Protein AF-A0A6G1EZ52-F1 (afdb_monomer_lite)

Sequence (114 aa):
MASTGAGGFVRSMQFLATTEGSSLSCTGRSFAIKFSLLPSPRAFGSDTPLVVTWDKNYTVHDMPEFLTTVSLPAYEVKLYKTRALPVAMNFKAPMVLATCINGASVPMTDKLVY

Structure (mmCIF, N/CA/C/O backbone):
data_AF-A0A6G1EZ52-F1
#
_entry.id   AF-A0A6G1EZ52-F1
#
loop_
_atom_site.group_PDB
_atom_site.id
_atom_site.type_symbol
_atom_site.label_atom_id
_atom_site.label_alt_id
_atom_site.label_comp_id
_atom_site.label_asym_id
_atom_site.label_entity_id
_atom_site.label_seq_id
_atom_site.pdbx_PDB_ins_code
_atom_site.Cartn_x
_atom_site.Cartn_y
_atom_site.Cartn_z
_atom_site.occupancy
_atom_site.B_iso_or_equiv
_atom_site.auth_seq_id
_atom_site.auth_comp_id
_atom_site.auth_asym_id
_atom_site.auth_atom_id
_atom_site.pdbx_PDB_model_num
ATOM 1 N N . MET A 1 1 ? 9.912 11.170 -6.343 1.00 37.84 1 MET A N 1
ATOM 2 C CA . MET A 1 1 ? 8.832 11.198 -5.335 1.00 37.84 1 MET A CA 1
ATOM 3 C C . MET A 1 1 ? 7.520 11.399 -6.059 1.00 37.84 1 MET A C 1
ATOM 5 O O . MET A 1 1 ? 7.384 12.399 -6.750 1.00 37.84 1 MET A O 1
ATOM 9 N N . ALA A 1 2 ? 6.600 10.440 -5.973 1.00 41.66 2 ALA A N 1
ATOM 10 C CA . ALA A 1 2 ? 5.238 10.659 -6.440 1.00 41.66 2 ALA A CA 1
ATOM 11 C C . ALA A 1 2 ? 4.509 11.449 -5.347 1.00 41.66 2 ALA A C 1
ATOM 13 O O . ALA A 1 2 ? 4.342 10.950 -4.238 1.00 41.66 2 ALA A O 1
ATOM 14 N N . SER A 1 3 ? 4.146 12.698 -5.641 1.00 39.66 3 SER A N 1
ATOM 15 C CA . SER A 1 3 ? 3.284 13.491 -4.768 1.00 39.66 3 SER A CA 1
ATOM 16 C C . SER A 1 3 ? 1.890 12.871 -4.802 1.00 39.66 3 SER A C 1
ATOM 18 O O . SER A 1 3 ? 1.178 12.964 -5.803 1.00 39.66 3 SER A O 1
ATOM 20 N N . THR A 1 4 ? 1.513 12.170 -3.738 1.00 51.28 4 THR A N 1
ATOM 21 C CA . THR A 1 4 ? 0.119 11.793 -3.523 1.00 51.28 4 THR A CA 1
ATOM 22 C C . THR A 1 4 ? -0.592 13.060 -3.062 1.00 51.28 4 THR A C 1
ATOM 24 O O . THR A 1 4 ? -0.304 13.537 -1.967 1.00 51.28 4 THR A O 1
ATOM 27 N N . GLY A 1 5 ? -1.440 13.655 -3.907 1.00 52.81 5 GLY A N 1
ATOM 28 C CA . GLY A 1 5 ? -2.155 14.900 -3.593 1.00 52.81 5 GLY A CA 1
ATOM 29 C C . GLY A 1 5 ? -3.030 14.816 -2.330 1.00 52.81 5 GLY A C 1
ATOM 30 O O . GLY A 1 5 ? -3.002 13.830 -1.595 1.00 52.81 5 GLY A O 1
ATOM 31 N N . ALA A 1 6 ? -3.847 15.844 -2.082 1.00 48.03 6 ALA A N 1
ATOM 32 C CA . ALA A 1 6 ? -4.720 15.916 -0.906 1.00 48.03 6 ALA A CA 1
ATOM 33 C C . ALA A 1 6 ? -5.567 14.630 -0.739 1.00 48.03 6 ALA A C 1
ATOM 35 O O . ALA A 1 6 ? -6.471 14.351 -1.539 1.00 48.03 6 ALA A O 1
ATOM 36 N N . GLY A 1 7 ? -5.217 13.825 0.272 1.00 55.69 7 GLY A N 1
ATOM 37 C CA . GLY A 1 7 ? -5.826 12.523 0.577 1.00 55.69 7 GLY A CA 1
ATOM 38 C C . GLY A 1 7 ? -4.874 11.317 0.576 1.00 55.69 7 GLY A C 1
ATOM 39 O O . GLY A 1 7 ? -5.274 10.245 1.027 1.00 55.69 7 GLY A O 1
ATOM 40 N N . GLY A 1 8 ? -3.628 11.460 0.111 1.00 74.06 8 GLY A N 1
ATOM 41 C CA . GLY A 1 8 ? -2.606 10.421 0.278 1.00 74.06 8 GLY A CA 1
ATOM 42 C C . GLY A 1 8 ? -2.961 9.051 -0.311 1.00 74.06 8 GLY A C 1
ATOM 43 O O . GLY A 1 8 ? -3.704 8.932 -1.289 1.00 74.06 8 GLY A O 1
ATOM 44 N N . PHE A 1 9 ? -2.436 7.994 0.316 1.00 75.12 9 PHE A N 1
ATOM 45 C CA . PHE A 1 9 ? -2.787 6.613 -0.025 1.00 75.12 9 PHE A CA 1
ATOM 46 C C . PHE A 1 9 ? -4.234 6.270 0.374 1.00 75.12 9 PHE A C 1
ATOM 48 O O . PHE A 1 9 ? -4.872 5.477 -0.313 1.00 75.12 9 PHE A O 1
ATOM 55 N N . VAL A 1 10 ? -4.794 6.909 1.414 1.00 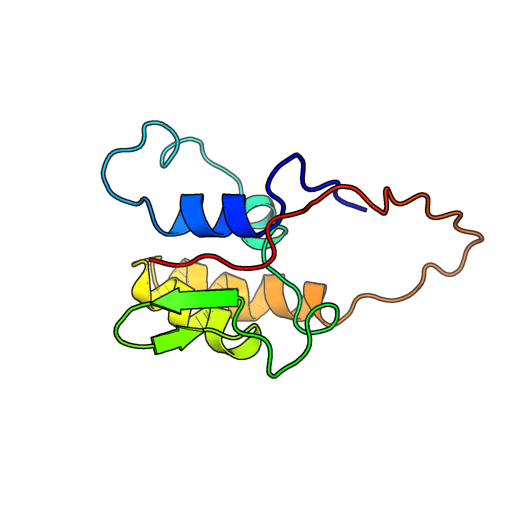81.75 10 VAL A N 1
ATOM 56 C CA . VAL A 1 10 ? -6.170 6.666 1.894 1.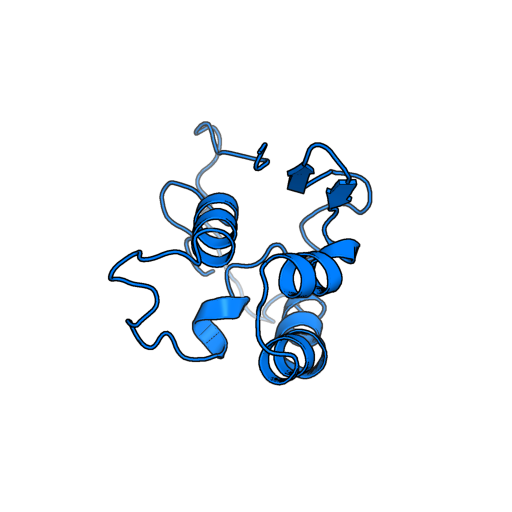00 81.75 10 VAL A CA 1
ATOM 57 C C . VAL A 1 10 ? -7.200 6.922 0.796 1.00 81.75 10 VAL A C 1
ATOM 59 O O . VAL A 1 10 ? -8.074 6.091 0.562 1.00 81.75 10 VAL A O 1
ATOM 62 N N . ARG A 1 11 ? -7.052 8.011 0.035 1.00 77.69 11 ARG A N 1
ATOM 63 C CA . ARG A 1 11 ? -7.924 8.301 -1.116 1.00 77.69 11 ARG A CA 1
ATOM 64 C C . ARG A 1 11 ? -7.821 7.246 -2.221 1.00 77.69 11 ARG A C 1
ATOM 66 O O . ARG A 1 11 ? -8.797 6.976 -2.914 1.00 77.69 11 ARG A O 1
ATOM 73 N N . SER A 1 12 ? -6.646 6.641 -2.383 1.00 76.44 12 SER A N 1
ATOM 74 C CA . SER A 1 12 ? -6.443 5.546 -3.340 1.00 76.44 12 SER A CA 1
ATOM 75 C C . SER A 1 12 ? -7.097 4.251 -2.851 1.00 76.44 12 SER A C 1
ATOM 77 O O . SER A 1 12 ? -7.718 3.551 -3.642 1.00 76.44 12 SER A O 1
ATOM 79 N N . MET A 1 13 ? -7.033 3.971 -1.547 1.00 80.62 13 MET A N 1
ATOM 80 C CA . MET A 1 13 ? -7.708 2.829 -0.917 1.00 80.62 13 MET A CA 1
ATOM 81 C C . MET A 1 13 ? -9.234 2.955 -0.994 1.00 80.62 13 MET A C 1
ATOM 83 O O . MET A 1 13 ? -9.903 2.001 -1.381 1.00 80.62 13 MET A O 1
ATOM 87 N N . GLN A 1 14 ? -9.778 4.150 -0.737 1.00 81.50 14 GLN A N 1
ATOM 88 C CA . GLN A 1 14 ? -11.202 4.449 -0.940 1.00 81.50 14 GLN A CA 1
ATOM 89 C C . GLN A 1 14 ? -11.642 4.193 -2.382 1.00 81.50 14 GLN A C 1
ATOM 91 O O . GLN A 1 14 ? -12.710 3.636 -2.620 1.00 81.50 14 GLN A O 1
ATOM 96 N N . PHE A 1 15 ? -10.812 4.574 -3.353 1.00 76.19 15 PHE A N 1
ATOM 97 C CA . PHE A 1 15 ? -11.107 4.344 -4.763 1.00 76.19 15 PHE A CA 1
ATOM 98 C C . PHE A 1 15 ? -11.146 2.850 -5.120 1.00 76.19 15 PHE A C 1
ATOM 100 O O . PHE A 1 15 ? -11.977 2.435 -5.917 1.00 76.19 15 PHE A O 1
ATOM 107 N N . LEU A 1 16 ? -10.275 2.034 -4.520 1.00 75.50 16 LEU A N 1
ATOM 108 C CA . LEU A 1 16 ? -10.272 0.581 -4.731 1.00 75.50 16 LEU A CA 1
ATOM 109 C C . LEU A 1 16 ? -11.498 -0.102 -4.108 1.00 75.50 16 LEU A C 1
ATOM 111 O O . LEU A 1 16 ? -12.015 -1.050 -4.688 1.00 75.50 16 LEU A O 1
ATOM 115 N N . ALA A 1 17 ? -11.966 0.394 -2.962 1.00 71.50 17 ALA A N 1
ATOM 116 C CA . ALA A 1 17 ? -13.108 -0.160 -2.237 1.00 71.50 17 ALA A CA 1
ATOM 117 C C . ALA A 1 17 ? -14.484 0.287 -2.771 1.00 71.50 17 ALA A C 1
ATOM 119 O O . ALA A 1 17 ? -15.487 -0.370 -2.515 1.00 71.50 17 ALA A O 1
ATOM 120 N N . THR A 1 18 ? -14.563 1.399 -3.509 1.00 66.75 18 THR A N 1
ATOM 121 C CA . THR A 1 18 ? -15.815 1.931 -4.084 1.00 66.75 18 THR A CA 1
ATOM 122 C C . THR A 1 18 ? -16.074 1.344 -5.473 1.00 66.75 18 THR A C 1
ATOM 124 O O . THR A 1 18 ? -16.102 2.041 -6.489 1.00 66.75 18 THR A O 1
ATOM 127 N N . THR A 1 19 ? -16.231 0.021 -5.525 1.00 54.75 19 THR A N 1
ATOM 128 C CA . THR A 1 19 ? -16.406 -0.754 -6.765 1.00 54.75 19 THR A CA 1
ATOM 129 C C . THR A 1 19 ? -17.861 -0.834 -7.247 1.00 54.75 19 THR A C 1
ATOM 131 O O . THR A 1 19 ? -18.124 -1.460 -8.270 1.00 54.75 19 THR A O 1
ATOM 134 N N . GLU A 1 20 ? -18.809 -0.163 -6.584 1.00 45.78 20 GLU A N 1
ATOM 135 C CA . GLU A 1 20 ? -20.172 -0.002 -7.101 1.00 45.78 20 GLU A CA 1
ATOM 136 C C . GLU A 1 20 ? -20.333 1.363 -7.788 1.00 45.78 20 GLU A C 1
ATOM 138 O O . GLU A 1 20 ? -20.422 2.413 -7.155 1.00 45.78 20 GLU A O 1
ATOM 143 N N . GLY A 1 21 ? -20.339 1.351 -9.123 1.00 46.22 21 GLY A N 1
ATOM 144 C CA . GLY A 1 21 ? -20.955 2.410 -9.931 1.00 46.22 21 GLY A CA 1
ATOM 145 C C . GLY A 1 21 ? -20.258 3.775 -9.999 1.00 46.22 21 GLY A C 1
ATOM 146 O O . GLY A 1 21 ? -20.829 4.698 -10.578 1.00 46.22 21 GLY A O 1
ATOM 147 N N . SER A 1 22 ? -19.036 3.951 -9.485 1.00 37.84 22 SER A N 1
ATOM 148 C CA . SER A 1 22 ? -18.307 5.207 -9.701 1.00 37.84 22 SER A CA 1
ATOM 149 C C . SER A 1 22 ? -17.763 5.266 -11.139 1.00 37.84 22 SER A C 1
ATOM 151 O O . SER A 1 22 ? -17.004 4.403 -11.590 1.00 37.84 22 SER A O 1
ATOM 153 N N . SER A 1 23 ? -18.151 6.305 -11.882 1.00 35.16 23 SER A N 1
ATOM 154 C CA . SER A 1 23 ? -17.844 6.548 -13.306 1.00 35.16 23 SER 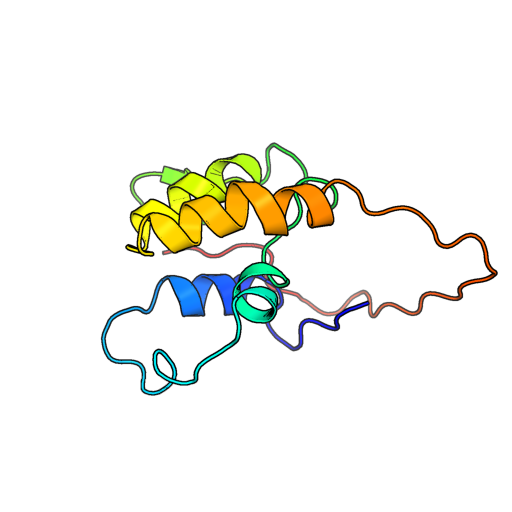A CA 1
ATOM 155 C C . SER A 1 23 ? -16.346 6.69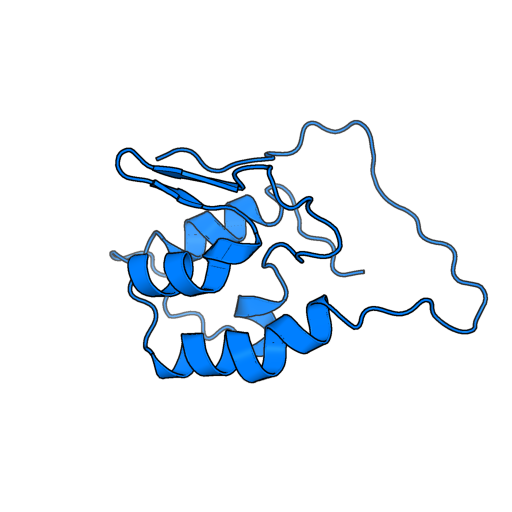1 -13.648 1.00 35.16 23 SER A C 1
ATOM 157 O O . SER A 1 23 ? -15.991 6.920 -14.802 1.00 35.16 23 SER A O 1
ATOM 159 N N . LEU A 1 24 ? -15.450 6.507 -12.671 1.00 41.62 24 LEU A N 1
ATOM 160 C CA . LEU A 1 24 ? -13.995 6.447 -12.842 1.00 41.62 24 LEU A CA 1
ATOM 161 C C . LEU A 1 24 ? -13.391 5.043 -12.690 1.00 41.62 24 LEU A C 1
ATOM 163 O O . LEU A 1 24 ? -12.226 4.876 -13.050 1.00 41.62 24 LEU A O 1
ATOM 167 N N . SER A 1 25 ? -14.145 4.026 -12.253 1.00 43.09 25 SER A N 1
ATOM 168 C CA . SER A 1 25 ? -13.703 2.613 -12.279 1.00 43.09 25 SER A CA 1
ATOM 169 C C . SER A 1 25 ? -13.283 2.149 -13.687 1.00 43.09 25 SER A C 1
ATOM 171 O O . SER A 1 25 ? -12.463 1.243 -13.833 1.00 43.09 25 SER A O 1
ATOM 173 N N . CYS A 1 26 ? -13.775 2.845 -14.721 1.00 41.62 26 CYS A N 1
ATOM 174 C CA . CYS A 1 26 ? -13.450 2.656 -16.134 1.00 41.62 26 CYS A CA 1
ATOM 175 C C . CYS A 1 26 ? -12.382 3.618 -16.694 1.00 41.62 26 CYS A C 1
ATOM 177 O O . CYS A 1 26 ? -12.027 3.516 -17.867 1.00 41.62 26 CYS A O 1
ATOM 179 N N . THR A 1 27 ? -11.827 4.553 -15.911 1.00 45.03 27 THR A N 1
ATOM 180 C CA . THR A 1 27 ? -10.631 5.271 -16.377 1.00 45.03 27 THR A CA 1
ATOM 181 C C . THR A 1 27 ? -9.460 4.314 -16.240 1.00 45.03 27 THR A C 1
ATOM 183 O O . THR A 1 27 ? -8.950 4.118 -15.139 1.00 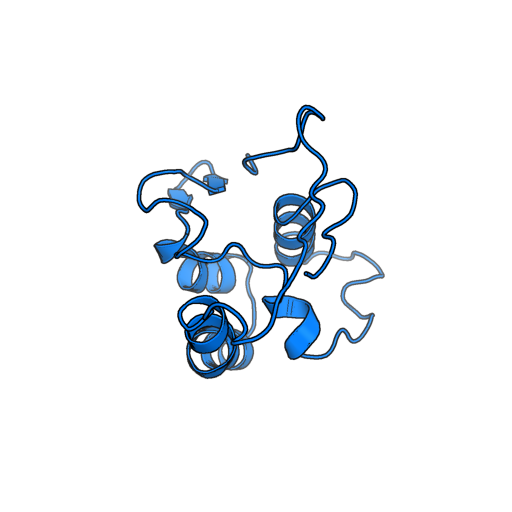45.03 27 THR A O 1
ATOM 186 N N . GLY A 1 28 ? -9.077 3.689 -17.356 1.00 47.28 28 GLY A N 1
ATOM 187 C CA . GLY A 1 28 ? -7.964 2.753 -17.487 1.00 47.28 28 GLY A CA 1
ATOM 188 C C . GLY A 1 28 ? -6.654 3.310 -16.934 1.00 47.28 28 GLY A C 1
ATOM 189 O O . GLY A 1 28 ? -5.787 3.773 -17.666 1.00 47.28 28 GLY A O 1
ATOM 190 N N . ARG A 1 29 ? -6.489 3.263 -15.613 1.00 54.94 29 ARG A N 1
ATOM 191 C CA . ARG A 1 29 ? -5.207 3.483 -14.965 1.00 54.94 29 ARG A CA 1
ATOM 192 C C . ARG A 1 29 ? -4.402 2.218 -15.189 1.00 54.94 29 ARG A C 1
ATOM 194 O O . ARG A 1 29 ? -4.785 1.142 -14.728 1.00 54.94 29 ARG A O 1
ATOM 201 N N . SER A 1 30 ? -3.295 2.358 -15.913 1.00 62.44 30 SER A N 1
ATOM 202 C CA . SER A 1 30 ? -2.327 1.286 -16.118 1.00 62.44 30 SER A CA 1
ATOM 203 C C . SER A 1 30 ? -1.975 0.628 -14.785 1.00 62.44 30 SER A C 1
ATOM 205 O O . SER A 1 30 ? -1.895 1.308 -13.761 1.00 62.44 30 SER A O 1
ATOM 207 N N . PHE A 1 31 ? -1.709 -0.680 -14.811 1.00 64.50 31 PHE A N 1
ATOM 208 C CA . PHE A 1 31 ? -1.278 -1.475 -13.653 1.00 64.50 31 PHE A CA 1
ATOM 209 C C . PHE A 1 31 ? -0.286 -0.730 -12.735 1.00 64.50 31 PHE A C 1
ATOM 211 O O . PHE A 1 31 ? -0.443 -0.724 -11.516 1.00 64.50 31 PHE A O 1
ATOM 218 N N . ALA A 1 32 ? 0.694 -0.040 -13.330 1.00 63.56 32 ALA A N 1
ATOM 219 C CA . ALA A 1 32 ? 1.700 0.734 -12.609 1.00 63.56 32 ALA A CA 1
ATOM 220 C C . ALA A 1 32 ? 1.103 1.833 -11.709 1.00 63.56 32 ALA A C 1
ATOM 222 O O . ALA A 1 32 ? 1.545 1.989 -10.578 1.00 63.56 32 ALA A O 1
ATOM 223 N N . ILE A 1 33 ? 0.081 2.554 -12.179 1.00 68.12 33 ILE A N 1
ATOM 224 C CA . ILE A 1 33 ? -0.532 3.681 -11.461 1.00 68.12 33 ILE A CA 1
ATOM 225 C C . ILE A 1 33 ? -1.442 3.188 -10.329 1.00 68.12 33 ILE A C 1
ATOM 227 O O . ILE A 1 33 ? -1.507 3.824 -9.278 1.00 68.12 33 ILE A O 1
ATOM 231 N N . LYS A 1 34 ? -2.140 2.056 -10.523 1.00 75.31 34 LYS A N 1
ATOM 232 C CA . LYS A 1 34 ? -3.047 1.492 -9.505 1.00 75.31 34 LYS A CA 1
ATOM 233 C C . LYS A 1 34 ? -2.305 1.162 -8.210 1.00 75.31 34 LYS A C 1
ATOM 235 O O . LYS A 1 34 ? -2.781 1.483 -7.128 1.00 75.31 34 LYS A O 1
ATOM 240 N N . PHE A 1 35 ? -1.127 0.553 -8.329 1.00 80.62 35 PHE A N 1
ATOM 241 C CA . PHE A 1 35 ? -0.388 0.046 -7.174 1.00 80.62 35 PHE A CA 1
ATOM 242 C C . PHE A 1 35 ? 0.737 0.963 -6.691 1.00 80.62 35 PHE A C 1
ATOM 244 O O . PHE A 1 35 ? 1.178 0.808 -5.556 1.00 80.62 35 PHE A O 1
ATOM 251 N N . SER A 1 36 ? 1.175 1.948 -7.485 1.00 76.00 36 SER A N 1
ATOM 252 C CA . SER A 1 36 ? 2.198 2.915 -7.052 1.00 76.00 36 SER A CA 1
ATOM 253 C C . SER A 1 36 ? 1.755 3.808 -5.891 1.00 76.00 36 SER A C 1
ATOM 255 O O . SER A 1 36 ? 2.594 4.446 -5.266 1.00 76.00 36 SER A O 1
ATOM 257 N N . LEU A 1 37 ? 0.445 3.901 -5.646 1.00 80.44 37 LEU A N 1
ATOM 258 C CA . LEU A 1 37 ? -0.149 4.747 -4.608 1.00 80.44 37 LEU A CA 1
ATOM 259 C C . LEU A 1 37 ? -0.487 3.977 -3.324 1.00 80.44 37 LEU A C 1
ATOM 261 O O . LEU A 1 37 ? -0.990 4.578 -2.377 1.00 80.44 37 LEU A O 1
ATOM 265 N N . LEU A 1 38 ? -0.244 2.662 -3.293 1.00 86.00 38 LEU A N 1
ATOM 266 C CA . LEU A 1 38 ? -0.456 1.856 -2.097 1.00 86.00 38 LEU A CA 1
ATOM 267 C C . LEU A 1 38 ? 0.640 2.112 -1.052 1.00 86.00 38 LEU A C 1
ATOM 269 O O . LEU A 1 38 ? 1.784 2.400 -1.417 1.00 86.00 38 LEU A O 1
ATOM 273 N N . PRO A 1 39 ? 0.309 1.985 0.245 1.00 86.44 39 PRO A N 1
ATOM 274 C CA . PRO A 1 39 ? 1.279 2.146 1.318 1.00 86.44 39 PRO A CA 1
ATOM 275 C C . PRO A 1 39 ? 2.396 1.104 1.184 1.00 86.44 39 PRO A C 1
ATOM 277 O O . PRO A 1 39 ? 2.144 -0.076 0.928 1.00 86.44 39 PRO A O 1
ATOM 280 N N . SER A 1 40 ? 3.648 1.541 1.338 1.00 85.00 40 SER A N 1
ATOM 281 C CA . SER A 1 40 ? 4.797 0.637 1.302 1.00 85.00 40 SER A CA 1
ATOM 282 C C . SER A 1 40 ? 5.086 0.082 2.704 1.00 85.00 40 SER A C 1
ATOM 284 O O . SER A 1 40 ? 5.186 0.866 3.651 1.00 85.00 40 SER A O 1
ATOM 286 N N . PRO A 1 41 ? 5.320 -1.235 2.865 1.00 87.00 41 PRO A N 1
ATOM 287 C CA . PRO A 1 41 ? 5.649 -1.809 4.177 1.00 87.00 41 PRO A CA 1
ATOM 288 C C . PRO A 1 41 ? 6.962 -1.298 4.778 1.00 87.00 41 PRO A C 1
ATOM 290 O O . PRO A 1 41 ? 7.252 -1.530 5.942 1.00 87.00 41 PRO A O 1
ATOM 293 N N . ARG A 1 42 ? 7.798 -0.634 3.974 1.00 84.62 42 ARG A N 1
ATOM 294 C CA . ARG A 1 42 ? 9.047 -0.030 4.438 1.00 84.62 42 ARG A CA 1
ATOM 295 C C . ARG A 1 42 ? 8.850 1.371 5.021 1.00 84.62 42 ARG A C 1
ATOM 297 O O . ARG A 1 42 ? 9.658 1.787 5.842 1.00 84.62 42 ARG A O 1
ATOM 304 N N . ALA A 1 43 ? 7.835 2.107 4.562 1.00 83.50 43 ALA A N 1
ATOM 305 C CA . ALA A 1 43 ? 7.521 3.442 5.074 1.00 83.50 43 ALA A CA 1
ATOM 306 C C . ALA A 1 43 ? 6.486 3.398 6.206 1.00 83.50 43 ALA A C 1
ATOM 308 O O . ALA A 1 43 ? 6.539 4.229 7.107 1.00 83.50 43 ALA A O 1
ATOM 309 N N . PHE A 1 44 ? 5.564 2.437 6.160 1.00 82.94 44 PHE A N 1
ATOM 310 C CA . PHE A 1 44 ? 4.534 2.230 7.173 1.00 82.94 44 PHE A CA 1
ATOM 311 C C . PHE A 1 44 ? 4.940 1.063 8.078 1.00 82.94 44 PHE A C 1
ATOM 313 O O . PHE A 1 44 ? 5.310 0.007 7.575 1.00 82.94 44 PHE A O 1
ATOM 320 N N . GLY A 1 45 ? 4.901 1.263 9.399 1.00 77.75 45 GLY A N 1
ATOM 321 C CA . GLY A 1 45 ? 5.244 0.227 10.380 1.00 77.75 45 GLY A CA 1
ATOM 322 C C . GLY A 1 45 ? 4.293 -0.976 10.340 1.00 77.75 45 GLY A C 1
ATOM 323 O O . GLY A 1 45 ? 3.179 -0.874 9.824 1.00 77.75 45 GLY A O 1
ATOM 324 N N . SER A 1 46 ? 4.722 -2.107 10.908 1.00 77.94 46 SER A N 1
ATOM 325 C CA . SER A 1 46 ? 3.979 -3.377 10.863 1.00 77.94 46 SER A CA 1
ATOM 326 C C . SER A 1 46 ? 2.634 -3.334 11.589 1.00 77.94 46 SER A C 1
ATOM 328 O O . SER A 1 46 ? 1.684 -3.972 11.145 1.00 77.94 46 SER A O 1
ATOM 330 N N . ASP A 1 47 ? 2.538 -2.555 12.667 1.00 82.62 47 ASP A N 1
ATOM 331 C CA . ASP A 1 47 ? 1.440 -2.692 13.635 1.00 82.62 47 ASP A CA 1
ATOM 332 C C . ASP A 1 47 ? 0.349 -1.624 13.467 1.00 82.62 47 ASP A C 1
ATOM 334 O O . ASP A 1 47 ? -0.654 -1.627 14.178 1.00 82.62 47 ASP A O 1
ATOM 338 N N . THR A 1 48 ? 0.533 -0.677 12.540 1.00 86.75 48 THR A N 1
ATOM 339 C CA . THR A 1 48 ? -0.420 0.424 12.346 1.00 86.75 48 THR A CA 1
ATOM 340 C C . THR A 1 48 ? -1.533 0.004 11.381 1.00 86.75 48 THR A C 1
ATOM 342 O O . THR A 1 48 ? -1.245 -0.277 10.213 1.00 86.75 48 THR A O 1
ATOM 345 N N . PRO A 1 49 ? -2.808 -0.026 11.819 1.00 91.06 49 PRO A N 1
ATOM 346 C CA . PRO A 1 49 ? -3.918 -0.349 10.935 1.00 91.06 49 PRO A CA 1
ATOM 347 C C . PRO A 1 49 ? -4.164 0.801 9.954 1.00 91.06 49 PRO A C 1
ATOM 349 O O . PRO A 1 49 ? -4.342 1.952 10.352 1.00 91.06 49 PRO A O 1
ATOM 352 N N . LEU A 1 50 ? -4.181 0.473 8.663 1.00 91.56 50 LEU A N 1
ATOM 353 C CA . LEU A 1 50 ? -4.372 1.428 7.569 1.00 91.56 50 LEU A CA 1
ATOM 354 C C . LEU A 1 50 ? -5.819 1.440 7.073 1.00 91.56 50 LEU A C 1
ATOM 356 O O . LEU A 1 50 ? -6.314 2.480 6.634 1.00 91.56 50 LEU A O 1
ATOM 360 N N . VAL A 1 51 ? -6.499 0.294 7.166 1.00 92.31 51 VAL A N 1
ATOM 361 C CA . VAL A 1 51 ? -7.943 0.179 6.950 1.00 92.31 51 VAL A CA 1
ATOM 362 C C . VAL A 1 51 ? -8.561 -0.541 8.138 1.00 92.31 51 VAL A C 1
ATOM 364 O O . VAL A 1 51 ? -8.155 -1.648 8.474 1.00 92.31 51 VAL A O 1
ATOM 367 N N . VAL A 1 52 ? -9.540 0.087 8.768 1.00 92.81 52 VAL A N 1
ATOM 368 C CA . VAL A 1 52 ? -10.323 -0.454 9.878 1.00 92.81 52 VAL A CA 1
ATOM 369 C C . VAL A 1 52 ? -11.712 -0.739 9.333 1.00 92.81 52 VAL A C 1
ATOM 371 O O . VAL A 1 52 ? -12.359 0.156 8.792 1.00 92.81 52 VAL A O 1
ATOM 374 N N . THR A 1 53 ? -12.141 -1.988 9.443 1.00 91.56 53 THR A N 1
ATOM 375 C CA . THR A 1 53 ? -13.507 -2.417 9.129 1.00 91.56 53 THR A CA 1
ATOM 376 C C . THR A 1 53 ? -14.106 -3.068 10.367 1.00 91.56 53 THR A C 1
ATOM 378 O O . THR A 1 53 ? -13.370 -3.408 11.295 1.00 91.56 53 THR A O 1
ATOM 381 N N . TRP A 1 54 ? -15.422 -3.274 10.374 1.00 90.00 54 TRP A N 1
ATOM 382 C CA . TRP A 1 54 ? -16.098 -3.973 11.468 1.00 90.00 54 TRP A CA 1
ATOM 383 C C . TRP A 1 54 ? -15.497 -5.361 11.755 1.00 90.00 54 TRP A C 1
ATOM 385 O O . TRP A 1 54 ? -15.287 -5.718 12.911 1.00 90.00 54 TRP A O 1
ATOM 395 N N . ASP A 1 55 ? -15.167 -6.114 10.703 1.00 90.06 55 ASP A N 1
ATOM 396 C CA . ASP A 1 55 ? -14.717 -7.503 10.830 1.00 90.06 55 ASP A CA 1
ATOM 397 C C . ASP A 1 55 ? -13.201 -7.636 11.026 1.00 90.06 55 ASP A C 1
ATOM 399 O O . ASP A 1 55 ? -12.728 -8.581 11.661 1.00 90.06 55 ASP A O 1
ATOM 403 N N . LYS A 1 56 ? -12.413 -6.719 10.446 1.00 92.25 56 LYS A N 1
ATOM 404 C CA . LYS A 1 56 ? -10.948 -6.818 10.440 1.00 92.25 56 LYS A CA 1
ATOM 405 C C . LYS A 1 56 ? -10.245 -5.469 10.309 1.00 92.25 56 LYS A C 1
ATOM 407 O O . LYS A 1 56 ? -10.639 -4.597 9.533 1.00 92.25 56 LYS A O 1
ATOM 412 N N . ASN A 1 57 ? -9.107 -5.364 10.989 1.00 94.06 57 ASN A N 1
ATOM 413 C CA . ASN A 1 57 ? -8.140 -4.290 10.798 1.00 94.06 57 ASN A CA 1
ATOM 414 C C . ASN A 1 57 ? -7.031 -4.767 9.859 1.00 94.06 57 ASN A C 1
ATOM 416 O O . ASN A 1 57 ? -6.350 -5.745 10.155 1.00 94.06 57 ASN A O 1
ATOM 420 N N . TYR A 1 58 ? -6.853 -4.073 8.740 1.00 93.38 58 TYR A N 1
ATOM 421 C CA . TYR A 1 58 ? -5.833 -4.365 7.741 1.00 93.38 58 TYR A CA 1
ATOM 422 C C . TYR A 1 58 ? -4.610 -3.479 7.964 1.00 93.38 58 TYR A C 1
ATOM 424 O O . TYR A 1 58 ? -4.678 -2.245 7.890 1.00 93.38 58 TYR A O 1
ATOM 432 N N . THR A 1 59 ? -3.473 -4.120 8.199 1.00 93.00 59 THR A N 1
ATOM 433 C CA . THR A 1 59 ? -2.154 -3.489 8.244 1.00 93.00 59 THR A CA 1
ATOM 434 C C . THR A 1 59 ? -1.532 -3.424 6.851 1.00 93.00 59 THR A C 1
ATOM 436 O O . THR A 1 59 ? -2.072 -3.935 5.866 1.00 93.00 59 THR A O 1
ATOM 439 N N . VAL A 1 60 ? -0.340 -2.833 6.753 1.00 90.56 60 VAL A N 1
ATOM 440 C CA . VAL A 1 60 ? 0.421 -2.793 5.498 1.00 90.56 60 VAL A CA 1
ATOM 441 C C . VAL A 1 60 ? 0.777 -4.189 4.956 1.00 90.56 60 VAL A C 1
ATOM 443 O O . VAL A 1 60 ? 0.953 -4.359 3.748 1.00 90.56 60 VAL A O 1
ATOM 446 N N . HIS A 1 61 ? 0.847 -5.205 5.819 1.00 90.62 61 HIS A N 1
ATOM 447 C CA . HIS A 1 61 ? 1.116 -6.589 5.422 1.00 90.62 61 HIS A CA 1
ATOM 448 C C . HIS A 1 61 ? -0.136 -7.313 4.917 1.00 90.62 61 HIS A C 1
ATOM 450 O O . HIS A 1 61 ? -0.027 -8.202 4.072 1.00 90.62 61 HIS A O 1
ATOM 456 N N . ASP A 1 62 ? -1.314 -6.863 5.350 1.00 93.38 62 ASP A N 1
ATOM 457 C CA . ASP A 1 62 ? -2.609 -7.414 4.945 1.00 93.38 62 ASP A CA 1
ATOM 458 C C . ASP A 1 62 ? -3.119 -6.806 3.632 1.00 93.38 62 ASP A C 1
ATOM 460 O O . ASP A 1 62 ? -4.190 -7.165 3.153 1.00 93.38 62 ASP A O 1
ATOM 464 N N . MET A 1 63 ? -2.362 -5.904 3.000 1.00 90.81 63 MET A N 1
ATOM 465 C CA . MET A 1 63 ? -2.750 -5.270 1.734 1.00 90.81 63 MET A CA 1
ATOM 466 C C . MET A 1 63 ? -3.144 -6.260 0.628 1.00 90.81 63 MET A C 1
ATOM 468 O O . MET A 1 63 ? -4.152 -6.019 -0.033 1.00 90.81 63 MET A O 1
ATOM 472 N N . PRO A 1 64 ? -2.441 -7.388 0.397 1.00 91.81 64 PRO A N 1
ATOM 473 C CA . PRO A 1 64 ? -2.889 -8.344 -0.606 1.00 91.81 64 PRO A CA 1
ATOM 474 C C . PRO A 1 64 ? -4.236 -8.994 -0.268 1.00 91.81 64 PRO A C 1
ATOM 476 O O . PRO A 1 64 ? -4.961 -9.354 -1.189 1.00 91.81 64 PRO A O 1
ATOM 479 N N . GLU A 1 65 ? -4.547 -9.155 1.018 1.00 92.94 65 GLU A N 1
ATOM 480 C CA . GLU A 1 65 ? -5.829 -9.680 1.487 1.00 92.94 65 GLU A CA 1
ATOM 481 C C . GLU A 1 65 ? -6.927 -8.619 1.369 1.00 92.94 65 GLU A C 1
ATOM 483 O O . GLU A 1 65 ? -7.992 -8.894 0.827 1.00 92.94 65 GLU A O 1
ATOM 488 N N . PHE A 1 66 ? -6.639 -7.374 1.752 1.00 91.12 66 PHE A N 1
ATOM 489 C CA . PHE A 1 66 ? -7.545 -6.249 1.535 1.00 91.12 66 PHE A CA 1
ATOM 490 C C . PHE A 1 66 ? -7.953 -6.132 0.061 1.00 91.12 66 PHE A C 1
ATOM 492 O O . PHE A 1 66 ? -9.138 -6.021 -0.239 1.00 91.12 66 PHE A O 1
ATOM 499 N N . LEU A 1 67 ? -6.990 -6.222 -0.868 1.00 90.00 67 LEU A N 1
ATOM 500 C CA . LEU A 1 67 ? -7.267 -6.180 -2.308 1.00 90.00 67 LEU A CA 1
ATOM 501 C C . LEU A 1 67 ? -8.186 -7.324 -2.760 1.00 90.00 67 LEU A C 1
ATOM 503 O O . LEU A 1 67 ? -9.014 -7.120 -3.644 1.00 90.00 67 LEU A O 1
ATOM 507 N N . THR A 1 68 ? -8.066 -8.514 -2.164 1.00 90.69 68 THR A N 1
ATOM 508 C CA . THR A 1 68 ? -9.016 -9.603 -2.433 1.00 90.69 68 THR A CA 1
ATOM 509 C C . THR A 1 68 ? -10.396 -9.329 -1.841 1.00 90.69 68 THR A C 1
ATOM 511 O O . THR A 1 68 ? -11.387 -9.609 -2.508 1.00 90.69 68 THR A O 1
ATOM 514 N N . THR A 1 69 ? -10.478 -8.732 -0.647 1.00 89.94 69 THR A N 1
ATOM 515 C CA . THR A 1 69 ? -11.746 -8.377 0.011 1.00 89.94 69 THR A CA 1
ATOM 516 C C . THR A 1 69 ? -12.520 -7.321 -0.778 1.00 89.94 69 THR A C 1
ATOM 518 O O . THR A 1 69 ? -13.726 -7.454 -0.962 1.00 89.94 69 THR A O 1
ATOM 521 N N . VAL A 1 70 ? -11.836 -6.316 -1.337 1.00 85.88 70 VAL A N 1
ATOM 522 C CA . VAL A 1 70 ? -12.459 -5.309 -2.221 1.00 85.88 70 VAL A CA 1
ATOM 523 C C . VAL A 1 70 ? -12.697 -5.818 -3.651 1.00 85.88 70 VAL A C 1
ATOM 525 O O . VAL A 1 70 ? -12.870 -5.037 -4.581 1.00 85.88 70 VAL A O 1
ATOM 528 N N . SER A 1 71 ? -12.709 -7.141 -3.841 1.00 85.25 71 SER A N 1
ATOM 529 C CA . SER A 1 71 ? -13.071 -7.804 -5.096 1.00 85.25 71 SER A CA 1
ATOM 530 C C . SER A 1 71 ? -12.193 -7.439 -6.303 1.00 85.25 71 SER A C 1
ATOM 532 O O . SER A 1 71 ? -12.654 -7.509 -7.445 1.00 85.25 71 SER A O 1
ATOM 534 N N . LEU A 1 72 ? -10.906 -7.104 -6.101 1.00 84.88 72 LEU A N 1
ATOM 535 C CA . LEU A 1 72 ? -9.985 -7.049 -7.241 1.00 84.88 72 LEU A CA 1
ATOM 536 C C . LEU A 1 72 ? -9.819 -8.450 -7.844 1.00 84.88 72 LEU A C 1
ATOM 538 O O . LEU A 1 72 ? -9.698 -9.443 -7.119 1.00 84.88 72 LEU A O 1
ATOM 542 N N . PRO A 1 73 ? -9.721 -8.553 -9.178 1.00 86.19 73 PRO A N 1
ATOM 543 C CA . PRO A 1 73 ? -9.547 -9.840 -9.823 1.00 86.19 73 PRO A CA 1
ATOM 544 C C . PRO A 1 73 ? -8.198 -10.462 -9.436 1.00 86.19 73 PRO A C 1
ATOM 546 O O . PRO A 1 73 ? -7.174 -9.782 -9.325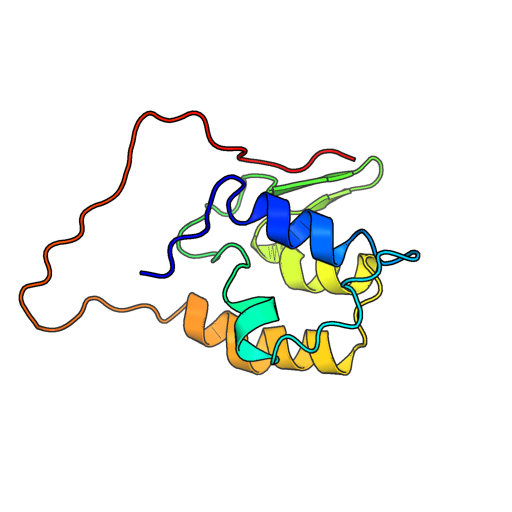 1.00 86.19 73 PRO A O 1
ATOM 549 N N . ALA A 1 74 ? -8.175 -11.789 -9.284 1.00 88.25 74 ALA A N 1
ATOM 550 C CA . ALA A 1 74 ? -7.014 -12.528 -8.777 1.00 88.25 74 ALA A CA 1
ATOM 551 C C . ALA A 1 74 ? -5.716 -12.263 -9.566 1.00 88.25 74 ALA A C 1
ATOM 553 O O . ALA A 1 74 ? -4.623 -12.263 -8.991 1.00 88.25 74 ALA A O 1
ATOM 554 N N . TYR A 1 75 ? -5.817 -11.997 -10.874 1.00 87.50 75 TYR A N 1
ATOM 555 C CA . TYR A 1 75 ? -4.655 -11.649 -11.692 1.00 87.50 75 TYR A CA 1
ATOM 556 C C . TYR A 1 75 ? -4.047 -10.291 -11.293 1.00 87.50 75 TYR A C 1
ATOM 558 O O . TYR A 1 75 ? -2.823 -10.169 -11.282 1.00 87.50 75 TYR A O 1
ATOM 566 N N . GLU A 1 76 ? -4.849 -9.292 -10.908 1.00 86.81 76 GLU A N 1
ATOM 567 C CA . GLU A 1 76 ? -4.346 -7.990 -10.441 1.00 86.81 76 GLU A CA 1
ATOM 568 C C . GLU A 1 76 ? -3.664 -8.123 -9.080 1.00 86.81 76 GLU A C 1
ATOM 570 O O . GLU A 1 76 ? -2.567 -7.596 -8.890 1.00 86.81 76 GLU A O 1
ATOM 575 N N . VAL A 1 77 ? -4.237 -8.918 -8.172 1.00 89.69 77 VAL A N 1
ATOM 576 C CA . VAL A 1 77 ? -3.615 -9.230 -6.875 1.00 89.69 77 VAL A CA 1
ATOM 577 C C . VAL A 1 77 ? -2.281 -9.961 -7.068 1.00 89.69 77 VAL A C 1
ATOM 579 O O . VAL A 1 77 ? -1.287 -9.647 -6.407 1.00 89.69 77 VAL A O 1
ATOM 582 N N . LYS A 1 78 ? -2.208 -10.905 -8.017 1.00 91.75 78 LYS A N 1
ATOM 583 C CA . LYS A 1 78 ? -0.953 -11.586 -8.371 1.00 91.75 78 LYS A CA 1
ATOM 584 C C . LYS A 1 78 ? 0.087 -10.600 -8.896 1.00 91.75 78 LYS A C 1
ATOM 586 O O . LYS A 1 78 ? 1.253 -10.680 -8.506 1.00 91.75 78 LYS A O 1
ATOM 591 N N . LEU A 1 79 ? -0.305 -9.667 -9.762 1.00 89.94 79 LEU A N 1
ATOM 592 C CA . LEU A 1 79 ? 0.612 -8.656 -10.278 1.00 89.94 79 LEU A CA 1
ATOM 593 C C . LEU A 1 79 ? 1.072 -7.687 -9.175 1.00 89.94 79 LEU A C 1
ATOM 595 O O . LEU A 1 79 ? 2.253 -7.345 -9.140 1.00 89.94 79 LEU A O 1
ATOM 599 N N . TYR A 1 80 ? 0.205 -7.310 -8.229 1.00 89.19 80 TYR A N 1
ATOM 600 C CA . TYR A 1 80 ? 0.609 -6.541 -7.048 1.00 89.19 80 TYR A CA 1
ATOM 601 C C . TYR A 1 80 ? 1.712 -7.266 -6.265 1.00 89.19 80 TYR A C 1
ATOM 603 O O . TYR A 1 80 ? 2.795 -6.709 -6.077 1.00 89.19 80 TYR A O 1
ATOM 611 N N . LYS A 1 81 ? 1.484 -8.537 -5.904 1.00 91.38 81 LYS A N 1
ATOM 612 C CA . LYS A 1 81 ? 2.447 -9.361 -5.153 1.00 91.38 81 LYS A CA 1
ATOM 613 C C . LYS A 1 81 ? 3.775 -9.557 -5.892 1.00 91.38 81 LYS A C 1
ATOM 615 O O . LYS A 1 81 ? 4.828 -9.543 -5.268 1.00 91.38 81 LYS A O 1
ATOM 620 N N . THR A 1 82 ? 3.731 -9.758 -7.209 1.00 92.31 82 THR A N 1
ATOM 621 C CA . THR A 1 82 ? 4.913 -10.147 -8.004 1.00 92.31 82 THR A CA 1
ATOM 622 C C . THR A 1 82 ? 5.665 -8.979 -8.634 1.00 92.31 82 THR A C 1
ATOM 624 O O . THR A 1 82 ? 6.830 -9.142 -8.985 1.00 92.31 82 THR A O 1
ATOM 627 N N . ARG A 1 83 ? 5.037 -7.806 -8.794 1.00 88.38 83 ARG A N 1
ATOM 628 C CA . ARG A 1 83 ? 5.653 -6.645 -9.459 1.00 88.38 83 ARG A CA 1
ATOM 629 C C . ARG A 1 83 ? 5.675 -5.397 -8.591 1.00 88.38 83 ARG A C 1
ATOM 631 O O . ARG A 1 83 ? 6.738 -4.815 -8.415 1.00 88.38 83 ARG A O 1
ATOM 638 N N . ALA A 1 84 ? 4.535 -4.978 -8.049 1.00 88.12 84 ALA A N 1
ATOM 639 C CA . ALA A 1 84 ? 4.456 -3.705 -7.331 1.00 88.12 84 ALA A CA 1
ATOM 640 C C . ALA A 1 84 ? 5.096 -3.777 -5.935 1.00 88.12 84 ALA A C 1
ATOM 642 O O . ALA A 1 84 ? 5.922 -2.934 -5.587 1.00 88.12 84 ALA A O 1
ATOM 643 N N . LEU A 1 85 ? 4.765 -4.813 -5.159 1.00 89.38 85 LEU A N 1
ATOM 644 C CA . LEU A 1 85 ? 5.260 -4.990 -3.795 1.00 89.38 85 LEU A CA 1
ATOM 645 C C . LEU A 1 85 ? 6.799 -5.124 -3.726 1.00 89.38 85 LEU A C 1
ATOM 647 O O . LEU A 1 85 ? 7.405 -4.426 -2.911 1.00 89.38 85 LEU A O 1
ATOM 651 N N . PRO A 1 86 ? 7.476 -5.908 -4.594 1.00 90.12 86 PRO A N 1
ATOM 652 C CA . PRO A 1 86 ? 8.939 -5.974 -4.598 1.00 90.12 86 PRO A CA 1
ATOM 653 C C . PRO A 1 86 ? 9.610 -4.626 -4.883 1.00 90.12 86 PRO A C 1
ATOM 655 O O . PRO A 1 86 ? 10.624 -4.301 -4.267 1.00 90.12 86 PRO A O 1
ATOM 658 N N . VAL A 1 87 ? 9.034 -3.815 -5.779 1.00 86.69 87 VAL A N 1
ATOM 659 C CA . VAL A 1 87 ? 9.548 -2.470 -6.088 1.00 86.69 87 VAL A CA 1
ATOM 660 C C . VAL A 1 87 ? 9.411 -1.548 -4.876 1.00 86.69 87 VAL A C 1
ATOM 662 O O . VAL A 1 87 ? 10.367 -0.857 -4.530 1.00 86.69 87 VAL A O 1
ATOM 665 N N . ALA A 1 88 ? 8.263 -1.578 -4.193 1.00 84.31 88 ALA A N 1
ATOM 666 C CA . ALA A 1 88 ? 8.027 -0.781 -2.990 1.00 84.31 88 ALA A CA 1
ATOM 667 C C . ALA A 1 88 ? 8.977 -1.152 -1.831 1.00 84.31 88 ALA A C 1
ATOM 669 O O . ALA A 1 88 ? 9.398 -0.282 -1.071 1.00 84.31 88 ALA A O 1
ATOM 670 N N . MET A 1 89 ? 9.347 -2.431 -1.714 1.00 85.88 89 MET A N 1
ATOM 671 C CA . MET A 1 89 ? 10.270 -2.927 -0.683 1.00 85.88 89 MET A CA 1
ATOM 672 C C . MET A 1 89 ? 11.742 -2.615 -1.002 1.00 85.88 89 MET A C 1
ATOM 674 O O . MET A 1 89 ? 12.542 -2.341 -0.101 1.00 85.88 89 MET A O 1
ATOM 678 N N . ASN A 1 90 ? 12.107 -2.606 -2.287 1.00 87.69 90 ASN A N 1
ATOM 679 C CA . ASN A 1 90 ? 13.485 -2.434 -2.753 1.00 87.69 90 ASN A CA 1
ATOM 680 C C . ASN A 1 90 ? 13.846 -0.975 -3.100 1.00 87.69 90 ASN A C 1
ATOM 682 O O . ASN A 1 90 ? 14.700 -0.725 -3.952 1.00 87.69 90 ASN A O 1
ATOM 686 N N . PHE A 1 91 ? 13.214 0.004 -2.447 1.00 81.25 91 PHE A N 1
ATOM 687 C CA . PHE A 1 91 ? 13.599 1.406 -2.597 1.00 81.25 91 PHE A CA 1
ATOM 688 C C . PHE A 1 91 ? 14.991 1.645 -1.989 1.00 81.25 91 PHE A C 1
ATOM 690 O O . PHE A 1 91 ? 15.231 1.355 -0.813 1.00 81.25 91 PHE A O 1
ATOM 697 N N . LYS A 1 92 ? 15.920 2.159 -2.801 1.00 86.62 92 LYS A N 1
ATOM 698 C CA . LYS A 1 92 ? 17.302 2.467 -2.410 1.00 86.62 92 LYS A CA 1
ATOM 699 C C . LYS A 1 92 ? 17.588 3.945 -2.629 1.00 86.62 92 LYS A C 1
ATOM 701 O O . LYS A 1 92 ? 17.023 4.562 -3.531 1.00 86.62 92 LYS A O 1
ATOM 706 N N . ALA A 1 93 ? 18.472 4.495 -1.801 1.00 87.44 93 ALA A N 1
ATOM 707 C CA . ALA A 1 93 ? 18.922 5.868 -1.962 1.00 87.44 93 ALA A CA 1
ATOM 708 C C . ALA A 1 93 ? 19.590 6.049 -3.341 1.00 87.44 93 ALA A C 1
ATOM 710 O O . ALA A 1 93 ? 20.343 5.167 -3.769 1.00 87.44 93 ALA A O 1
ATOM 711 N N . PRO A 1 94 ? 19.321 7.159 -4.047 1.00 87.81 94 PRO A N 1
ATOM 712 C CA . PRO A 1 94 ? 20.035 7.468 -5.276 1.00 87.81 94 PRO A CA 1
ATOM 713 C C . PRO A 1 94 ? 21.517 7.721 -4.962 1.00 87.81 94 PRO A C 1
ATOM 715 O O . PRO A 1 94 ? 21.845 8.354 -3.963 1.00 87.81 94 PRO A O 1
ATOM 718 N N . MET A 1 95 ? 22.424 7.251 -5.823 1.00 93.38 95 MET A N 1
ATOM 719 C CA . MET A 1 95 ? 23.883 7.423 -5.663 1.00 93.38 95 MET A CA 1
ATOM 720 C C . MET A 1 95 ? 24.375 8.812 -6.106 1.00 93.38 95 MET A C 1
ATOM 722 O O . MET A 1 95 ? 25.503 8.976 -6.560 1.00 93.38 95 MET A O 1
ATOM 726 N N . VAL A 1 96 ? 23.504 9.811 -6.019 1.00 95.31 96 VAL A N 1
ATOM 727 C CA . VAL A 1 96 ? 23.763 11.197 -6.404 1.00 95.31 96 VAL A CA 1
ATOM 728 C C . VAL A 1 96 ? 23.205 12.113 -5.327 1.00 95.31 96 VAL A C 1
ATOM 730 O O . VAL A 1 96 ? 22.300 11.725 -4.585 1.00 95.31 96 VAL A O 1
ATOM 733 N N . LEU A 1 97 ? 23.728 13.337 -5.252 1.00 94.31 97 LEU A N 1
ATOM 734 C CA . LEU A 1 97 ? 23.180 14.350 -4.360 1.00 94.31 97 LEU A CA 1
ATOM 735 C C . LEU A 1 97 ? 21.715 14.600 -4.730 1.00 94.31 97 LEU A C 1
ATOM 737 O O . LEU A 1 97 ? 21.406 15.067 -5.825 1.00 94.31 97 LEU A O 1
ATOM 741 N N . ALA A 1 98 ? 20.822 14.274 -3.805 1.00 92.06 98 ALA A N 1
ATOM 742 C CA . ALA A 1 98 ? 19.395 14.463 -3.962 1.00 92.06 98 ALA A CA 1
ATOM 743 C C . ALA A 1 98 ? 18.879 15.316 -2.806 1.00 92.06 98 ALA A C 1
ATOM 745 O O . ALA A 1 98 ? 18.932 14.908 -1.646 1.00 92.06 98 ALA A O 1
ATOM 746 N N . THR A 1 99 ? 18.342 16.488 -3.127 1.00 93.94 99 THR A N 1
ATOM 747 C CA . THR A 1 99 ? 17.612 17.309 -2.162 1.00 93.94 99 THR A CA 1
ATOM 748 C C . THR A 1 99 ? 16.141 16.922 -2.215 1.00 93.94 99 THR A C 1
ATOM 750 O O . THR A 1 99 ? 15.473 17.117 -3.229 1.00 93.94 99 THR A O 1
ATOM 753 N N . CYS A 1 100 ? 15.633 16.348 -1.126 1.00 88.75 100 CYS A N 1
ATOM 754 C CA . CYS A 1 100 ? 14.223 15.997 -0.995 1.00 88.75 100 CYS A CA 1
ATOM 755 C C . CYS A 1 100 ? 13.486 17.102 -0.238 1.00 88.75 100 CYS A C 1
ATOM 757 O O . CYS A 1 100 ? 13.822 17.388 0.909 1.00 88.75 100 CYS A O 1
ATOM 759 N N . ILE A 1 101 ? 12.470 17.695 -0.863 1.00 91.50 101 ILE A N 1
ATOM 760 C CA . ILE A 1 101 ? 11.600 18.691 -0.234 1.00 91.50 101 ILE A CA 1
ATOM 761 C C . ILE A 1 101 ? 10.238 18.036 -0.022 1.00 91.50 101 ILE A C 1
ATOM 763 O O . ILE A 1 101 ? 9.556 17.699 -0.988 1.00 91.50 101 ILE A O 1
ATOM 767 N N . ASN A 1 102 ? 9.857 17.847 1.239 1.00 85.50 102 ASN A N 1
ATOM 768 C CA . ASN A 1 102 ? 8.564 17.290 1.624 1.00 85.50 102 ASN A CA 1
ATOM 769 C C . ASN A 1 102 ? 7.771 18.341 2.401 1.00 85.50 102 ASN A C 1
ATOM 771 O O . ASN A 1 102 ? 8.331 19.039 3.245 1.00 85.50 102 ASN A O 1
ATOM 775 N N . GLY A 1 103 ? 6.468 18.427 2.140 1.00 84.88 103 GLY A N 1
ATOM 776 C CA . GLY A 1 103 ? 5.563 19.173 3.009 1.00 84.88 103 GLY A CA 1
ATOM 777 C C . GLY A 1 103 ? 5.392 18.437 4.337 1.00 84.88 103 GLY A C 1
ATOM 778 O O . GLY A 1 103 ? 5.184 17.226 4.347 1.00 84.88 103 GLY A O 1
ATOM 779 N N . ALA A 1 104 ? 5.475 19.166 5.445 1.00 83.69 104 ALA A N 1
ATOM 780 C CA . ALA A 1 104 ? 5.205 18.662 6.787 1.00 83.69 104 ALA A CA 1
ATOM 781 C C . ALA A 1 104 ? 4.153 19.549 7.472 1.00 83.69 104 ALA A C 1
ATOM 783 O O . ALA A 1 104 ? 3.877 20.657 7.012 1.00 83.69 104 ALA A O 1
ATOM 784 N N . SER A 1 105 ? 3.574 19.059 8.570 1.00 80.94 105 SER A N 1
ATOM 785 C CA . SER A 1 105 ? 2.671 19.823 9.453 1.00 80.94 105 SER A CA 1
ATOM 786 C C . SER A 1 105 ? 1.297 20.190 8.877 1.00 80.94 105 SER A C 1
ATOM 788 O O . SER A 1 105 ? 0.555 20.946 9.500 1.00 80.94 105 SER A O 1
ATOM 790 N N . VAL A 1 106 ? 0.918 19.627 7.728 1.00 82.62 106 VAL A N 1
ATOM 791 C CA . VAL A 1 106 ? -0.460 19.679 7.224 1.00 82.62 106 VAL A CA 1
ATOM 792 C C . VAL A 1 106 ? -1.185 18.410 7.677 1.00 82.62 106 VAL A C 1
ATOM 794 O O . VAL A 1 106 ? -0.658 17.320 7.437 1.00 82.62 106 VAL A O 1
ATOM 797 N N . PRO A 1 107 ? -2.371 18.508 8.309 1.00 82.75 107 PRO A N 1
ATOM 798 C CA . PRO A 1 107 ? -3.163 17.338 8.667 1.00 82.75 107 PRO A CA 1
ATOM 799 C C . PRO A 1 107 ? -3.416 16.451 7.444 1.00 82.75 107 PRO A C 1
ATOM 801 O O . PRO A 1 107 ? -3.984 16.891 6.443 1.00 82.75 107 PRO A O 1
ATOM 804 N N . MET A 1 108 ? -2.977 15.198 7.529 1.00 79.31 108 MET A N 1
ATOM 805 C CA . MET A 1 108 ? -3.109 14.199 6.476 1.00 79.31 108 MET A CA 1
ATOM 806 C C . MET A 1 108 ? -3.859 12.997 7.036 1.00 79.31 108 MET A C 1
ATOM 808 O O . MET A 1 108 ? -3.588 12.565 8.153 1.00 79.31 108 MET A O 1
ATOM 812 N N . THR A 1 109 ? -4.804 12.464 6.264 1.00 84.19 109 THR A N 1
ATOM 813 C CA . THR A 1 109 ? -5.541 11.261 6.653 1.00 84.19 109 THR A CA 1
ATOM 814 C C . THR A 1 109 ? -4.592 10.066 6.696 1.00 84.19 109 THR A C 1
ATOM 816 O O . THR A 1 109 ? -3.939 9.749 5.701 1.00 84.19 109 THR A O 1
ATOM 819 N N . ASP A 1 110 ? -4.520 9.422 7.854 1.00 83.00 110 ASP A N 1
ATOM 820 C CA . ASP A 1 110 ? -3.587 8.347 8.199 1.00 83.00 110 ASP A CA 1
ATOM 821 C C . ASP A 1 110 ? -4.216 6.952 8.107 1.00 83.00 110 ASP A C 1
ATOM 823 O O . ASP A 1 110 ? -3.508 5.973 7.885 1.00 83.00 110 ASP A O 1
ATOM 827 N N . LYS A 1 111 ? -5.539 6.854 8.242 1.00 88.56 111 LYS A N 1
ATOM 828 C CA . LYS A 1 111 ? -6.288 5.597 8.166 1.00 88.56 111 LYS A CA 1
ATOM 829 C C . LYS A 1 111 ? -7.662 5.784 7.545 1.00 88.56 111 LYS A C 1
ATOM 831 O O . LYS A 1 111 ? -8.255 6.861 7.592 1.00 88.56 111 LYS A O 1
ATOM 836 N N . LEU A 1 112 ? -8.168 4.698 6.982 1.00 88.62 112 LEU A N 1
ATOM 837 C CA . LEU A 1 112 ? -9.519 4.593 6.460 1.00 88.62 112 LEU A CA 1
ATOM 838 C C . LEU A 1 112 ? -10.374 3.784 7.431 1.00 88.62 112 LEU A C 1
ATOM 840 O O . LEU A 1 112 ? -9.988 2.678 7.791 1.00 88.62 112 LEU A O 1
ATOM 844 N N . VAL A 1 113 ? -11.513 4.325 7.852 1.00 89.88 113 VAL A N 1
ATOM 845 C CA . VAL A 1 113 ? -12.460 3.635 8.738 1.00 89.88 113 VAL A CA 1
ATOM 846 C C . VAL A 1 113 ? -13.781 3.492 7.991 1.00 89.88 113 VAL A C 1
ATOM 848 O O . VAL A 1 113 ? -14.295 4.497 7.495 1.00 89.88 113 VAL A O 1
ATOM 851 N N . TYR A 1 114 ? -14.266 2.255 7.882 1.00 83.56 114 TYR A N 1
ATOM 852 C CA . TYR A 1 114 ? -15.557 1.887 7.297 1.00 83.56 114 TYR A CA 1
ATOM 853 C C . TYR A 1 114 ? -16.553 1.482 8.376 1.00 83.56 114 TYR A C 1
ATOM 855 O O . TYR A 1 114 ? -16.130 0.763 9.311 1.00 83.56 114 TYR A O 1
#

Radius of gyration: 14.84 Å; chains: 1; bounding box: 45×32×31 Å

Secondary structure (DSSP, 8-state):
-----TTHHHHHHHHHH--SS-TTTTS---HHHHHTTSPPTTTS-TT--SEE-SS-EE-TTSHHHHHHHTT--HHHHHHIIIIIHHHHHT----SS--------SS-----EE-

Foldseek 3Di:
DPPPPAAALNVLLVVLLPPPDDPCVPVPDDLCRSLVRHDACVVFDAPDFAEAEPVDGAGSVCVLVSSVVSPDDPVSSVCCVPPRRVVSVPDDDDPDDDDDDDDDDDDYDRHHYD

pLDDT: mean 79.06, std 16.11, range [35.16, 95.31]

Organism: NCBI:txid110450